Protein AF-A0A381TBV8-F1 (afdb_monomer_lite)

Structure (mmCIF, N/CA/C/O backbone):
data_AF-A0A381TBV8-F1
#
_entry.id   AF-A0A381TBV8-F1
#
loop_
_atom_site.group_PDB
_atom_site.id
_atom_site.type_symbol
_atom_site.label_atom_id
_atom_site.label_alt_id
_atom_site.label_comp_id
_atom_site.label_asym_id
_atom_site.label_entity_id
_atom_site.label_seq_id
_atom_site.pdbx_PDB_ins_code
_atom_site.Cartn_x
_atom_site.Cartn_y
_atom_site.Cartn_z
_atom_site.occupancy
_atom_site.B_iso_or_equiv
_atom_site.auth_seq_id
_atom_site.auth_comp_id
_atom_site.auth_asym_id
_atom_site.auth_atom_id
_atom_site.pdbx_PDB_model_num
ATOM 1 N N . LEU A 1 1 ? -12.412 2.360 1.416 1.00 70.81 1 LEU A N 1
ATOM 2 C CA . LEU A 1 1 ? -12.064 2.986 2.708 1.00 70.81 1 LEU A CA 1
ATOM 3 C C . LEU A 1 1 ? -10.553 3.149 2.736 1.00 70.81 1 LEU A C 1
ATOM 5 O O . LEU A 1 1 ? -9.865 2.196 2.390 1.00 70.81 1 LEU A O 1
ATOM 9 N N . LYS A 1 2 ? -10.051 4.356 3.002 1.00 84.94 2 LYS A N 1
ATOM 10 C CA . LYS A 1 2 ? -8.609 4.657 3.067 1.00 84.94 2 LYS A CA 1
ATOM 11 C C . LYS A 1 2 ? -8.300 5.586 4.247 1.00 84.94 2 LYS A C 1
ATOM 13 O O . LYS A 1 2 ? -7.478 6.483 4.124 1.00 84.94 2 LYS A O 1
ATOM 18 N N . THR A 1 3 ? -9.016 5.403 5.349 1.00 90.69 3 THR A N 1
ATOM 19 C CA . THR A 1 3 ? -8.895 6.224 6.552 1.00 90.69 3 THR A CA 1
ATOM 20 C C . THR A 1 3 ? -7.909 5.611 7.536 1.00 90.69 3 THR A C 1
ATOM 22 O O . THR A 1 3 ? -7.569 4.425 7.458 1.00 90.69 3 THR A O 1
ATOM 25 N N . ILE A 1 4 ? -7.418 6.427 8.461 1.00 91.94 4 ILE A N 1
ATOM 26 C CA . ILE A 1 4 ? -6.447 6.004 9.466 1.00 91.94 4 ILE A CA 1
ATOM 27 C C . ILE A 1 4 ? -7.027 4.957 10.430 1.00 91.94 4 ILE A C 1
ATOM 29 O O . ILE A 1 4 ? -6.301 4.048 10.833 1.00 91.94 4 ILE A O 1
ATOM 33 N N . GLN A 1 5 ? -8.324 5.035 10.738 1.00 90.06 5 GLN A N 1
ATOM 34 C CA . GLN A 1 5 ? -9.058 4.054 11.544 1.00 90.06 5 GLN A CA 1
ATOM 35 C C . GLN A 1 5 ? -9.149 2.705 10.821 1.00 90.06 5 GLN A C 1
ATOM 37 O O . GLN A 1 5 ? -8.797 1.675 11.391 1.00 90.06 5 GLN A O 1
ATOM 42 N N . PHE A 1 6 ? -9.502 2.708 9.531 1.00 90.81 6 PHE A N 1
ATOM 43 C CA . PHE A 1 6 ? -9.513 1.486 8.728 1.00 90.81 6 PHE A CA 1
ATOM 44 C C . PHE A 1 6 ? -8.140 0.795 8.717 1.00 90.81 6 PHE A C 1
ATOM 46 O O . PHE A 1 6 ? -8.045 -0.416 8.916 1.00 90.81 6 PHE A O 1
ATOM 53 N N . TYR A 1 7 ? -7.055 1.551 8.524 1.00 93.56 7 TYR A N 1
ATOM 54 C CA . TYR A 1 7 ? -5.711 0.967 8.538 1.00 93.56 7 TYR A CA 1
ATOM 55 C C . TYR A 1 7 ? -5.238 0.545 9.929 1.00 93.56 7 TYR A C 1
ATOM 57 O O . TYR A 1 7 ? -4.399 -0.350 10.026 1.00 93.56 7 TYR A O 1
ATOM 65 N N . GLU A 1 8 ? -5.774 1.132 10.997 1.00 93.00 8 GLU A N 1
ATOM 66 C CA . GLU A 1 8 ? -5.556 0.632 12.351 1.00 93.00 8 GLU A CA 1
ATOM 67 C C . GLU A 1 8 ? -6.145 -0.768 12.530 1.00 93.00 8 GLU A C 1
ATOM 69 O O . GLU A 1 8 ? -5.440 -1.663 12.999 1.00 93.00 8 GLU A O 1
ATOM 74 N N . ASP A 1 9 ? -7.386 -0.980 12.096 1.00 91.81 9 ASP A N 1
ATOM 75 C CA . ASP A 1 9 ? -8.032 -2.291 12.175 1.00 91.81 9 ASP A CA 1
ATOM 76 C C . ASP A 1 9 ? -7.332 -3.322 11.287 1.00 91.81 9 ASP A C 1
ATOM 78 O O . ASP A 1 9 ? -7.082 -4.447 11.726 1.00 91.81 9 ASP A O 1
ATOM 82 N N . VAL A 1 10 ? -6.913 -2.928 10.078 1.00 93.50 10 VAL A N 1
ATOM 83 C CA . VAL A 1 10 ? -6.079 -3.784 9.219 1.00 93.50 10 VAL A CA 1
ATOM 84 C C . VAL A 1 10 ? -4.778 -4.155 9.933 1.00 93.50 10 VAL A C 1
ATOM 86 O O . VAL A 1 10 ? -4.411 -5.327 9.966 1.00 93.50 10 VAL A O 1
ATOM 89 N N . ASN A 1 11 ? -4.087 -3.192 10.545 1.00 93.00 11 ASN A N 1
ATOM 90 C CA . ASN A 1 11 ? -2.824 -3.462 11.226 1.00 93.00 11 ASN A CA 1
ATOM 91 C C . ASN A 1 11 ? -2.981 -4.418 12.422 1.00 93.00 11 ASN A C 1
ATOM 93 O O . ASN A 1 11 ? -2.089 -5.222 12.677 1.00 93.00 11 ASN A O 1
ATOM 97 N N . ARG A 1 12 ? -4.124 -4.385 13.121 1.00 92.94 12 ARG A N 1
ATOM 98 C CA . ARG A 1 12 ? -4.424 -5.300 14.239 1.00 92.94 12 ARG A CA 1
ATOM 99 C C . ARG A 1 12 ? -4.576 -6.760 13.809 1.00 92.94 12 ARG A C 1
ATOM 101 O O . ARG A 1 12 ? -4.305 -7.645 14.615 1.00 92.94 12 ARG A O 1
ATOM 108 N N . VAL A 1 13 ? -5.015 -7.015 12.574 1.00 94.81 13 VAL A N 1
ATOM 109 C CA . VAL A 1 13 ? -5.250 -8.380 12.062 1.00 94.81 13 VAL A CA 1
ATOM 110 C C . VAL A 1 13 ? -4.122 -8.906 11.172 1.00 94.81 13 VAL A C 1
ATOM 112 O O . VAL A 1 13 ? -4.116 -10.086 10.823 1.00 94.81 13 VAL A O 1
ATOM 115 N N . LEU A 1 14 ? -3.161 -8.060 10.790 1.00 94.62 14 LEU A N 1
ATOM 116 C CA . LEU A 1 14 ? -1.996 -8.494 10.025 1.00 94.62 14 LEU A CA 1
ATOM 117 C C . LEU A 1 14 ? -1.092 -9.395 10.868 1.00 94.62 14 LEU A C 1
ATOM 119 O O . LEU A 1 14 ? -0.771 -9.103 12.018 1.00 94.62 14 LEU A O 1
ATOM 123 N N . SER A 1 15 ? -0.600 -10.467 10.250 1.00 94.94 15 SER A N 1
ATOM 124 C CA . SER A 1 15 ? 0.461 -11.280 10.837 1.00 94.94 15 SER A CA 1
ATOM 125 C C . SER A 1 15 ? 1.746 -10.466 11.020 1.00 94.94 15 SER A C 1
ATOM 127 O O . SER A 1 15 ? 1.976 -9.466 10.332 1.00 94.94 15 SER A O 1
ATOM 129 N N . SER A 1 16 ? 2.652 -10.956 11.872 1.00 90.69 16 SER A N 1
ATOM 130 C CA . SER A 1 16 ? 4.015 -10.418 11.937 1.00 90.69 16 SER A CA 1
ATOM 131 C C . SER A 1 16 ? 4.653 -10.428 10.542 1.00 90.69 16 SER A C 1
ATOM 133 O O . SER A 1 16 ? 4.638 -11.443 9.842 1.00 90.69 16 SER A O 1
ATOM 135 N N . GLY A 1 17 ? 5.139 -9.269 10.096 1.00 89.31 17 GLY A N 1
ATOM 136 C CA . GLY A 1 17 ? 5.697 -9.082 8.755 1.00 89.31 17 GLY A CA 1
ATOM 137 C C . GLY A 1 17 ? 4.677 -9.069 7.608 1.00 89.31 17 GLY A C 1
ATOM 138 O O . GLY A 1 17 ? 5.092 -9.120 6.444 1.00 89.31 17 GLY A O 1
ATOM 139 N N . GLY A 1 18 ? 3.378 -8.999 7.907 1.00 95.12 18 GLY A N 1
ATOM 140 C CA . GLY A 1 18 ? 2.317 -8.810 6.923 1.00 95.12 18 GLY A CA 1
ATOM 141 C C . GLY A 1 18 ? 2.496 -7.523 6.113 1.00 95.12 18 GLY A C 1
ATOM 142 O O . GLY A 1 18 ? 3.190 -6.583 6.521 1.00 95.12 18 GLY A O 1
ATOM 143 N N . VAL A 1 19 ? 1.898 -7.503 4.925 1.00 95.50 19 VAL A N 1
ATOM 144 C CA . VAL A 1 19 ? 2.003 -6.393 3.973 1.00 9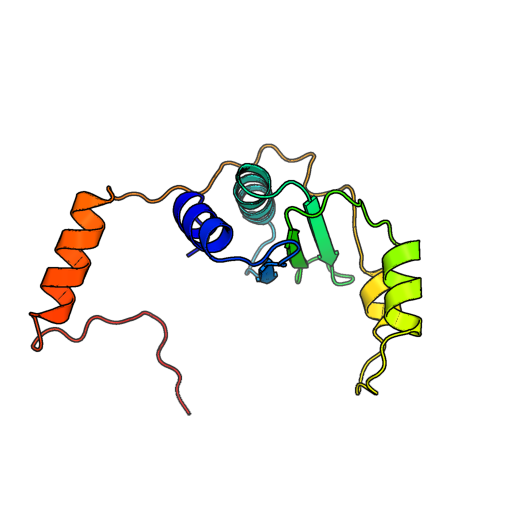5.50 19 VAL A CA 1
ATOM 145 C C . VAL A 1 19 ? 0.607 -6.028 3.489 1.00 95.50 19 VAL A C 1
ATOM 147 O O . VAL A 1 19 ? -0.159 -6.903 3.093 1.00 95.50 19 VAL A O 1
ATOM 150 N N . VA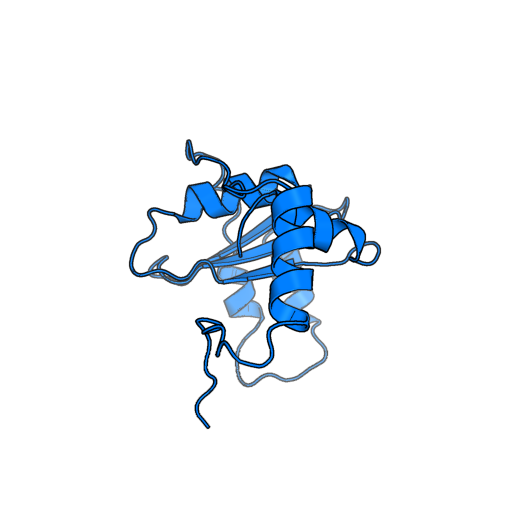L A 1 20 ? 0.298 -4.734 3.479 1.00 95.38 20 VAL A N 1
ATOM 151 C CA . VAL A 1 20 ? -0.913 -4.187 2.856 1.00 95.38 20 VAL A CA 1
ATOM 152 C C . VAL A 1 20 ? -0.539 -3.618 1.502 1.00 95.38 20 VAL A C 1
ATOM 154 O O . VAL A 1 20 ? 0.369 -2.797 1.421 1.00 95.38 20 VAL A O 1
ATOM 157 N N . GLY A 1 21 ? -1.235 -4.035 0.449 1.00 93.50 21 GLY A N 1
ATOM 158 C CA . GLY A 1 21 ? -1.134 -3.435 -0.879 1.00 93.50 21 GLY A CA 1
ATOM 159 C C . GLY A 1 21 ? -2.339 -2.545 -1.167 1.00 93.50 21 GLY A C 1
ATOM 160 O O . GLY A 1 21 ? -3.472 -2.921 -0.873 1.00 93.50 21 GLY A O 1
ATOM 161 N N . SER A 1 22 ? -2.113 -1.377 -1.760 1.00 91.06 22 SER A N 1
ATOM 162 C CA . SER A 1 22 ? -3.171 -0.461 -2.179 1.00 91.06 22 SER A CA 1
ATOM 163 C C . SER A 1 22 ? -2.828 0.190 -3.505 1.00 91.06 22 SER A C 1
ATOM 165 O O . SER A 1 22 ? -1.721 0.686 -3.714 1.00 91.06 22 SER A O 1
ATOM 167 N N . ASN A 1 23 ? -3.796 0.207 -4.416 1.00 89.62 23 ASN A N 1
ATOM 168 C CA . ASN A 1 23 ? -3.669 0.970 -5.643 1.00 89.62 23 ASN A CA 1
ATOM 169 C C . ASN A 1 23 ? -4.013 2.439 -5.354 1.00 89.62 23 ASN A C 1
ATOM 171 O O . ASN A 1 23 ? -5.122 2.780 -4.927 1.00 89.62 23 ASN A O 1
ATOM 175 N N . LEU A 1 24 ? -3.061 3.329 -5.598 1.00 85.12 24 LEU A N 1
ATOM 176 C CA . LEU A 1 24 ? -3.242 4.776 -5.554 1.00 85.12 24 LEU A CA 1
ATOM 177 C C . LEU A 1 24 ? -3.565 5.291 -6.960 1.00 85.12 24 LEU A C 1
ATOM 179 O O . LEU A 1 24 ? -2.919 6.196 -7.487 1.00 85.12 24 LEU A O 1
ATOM 183 N N . TYR A 1 25 ? -4.549 4.660 -7.597 1.00 70.19 25 TYR A N 1
ATOM 184 C CA . TYR A 1 25 ? -5.047 5.074 -8.898 1.00 70.19 25 TYR A CA 1
ATOM 185 C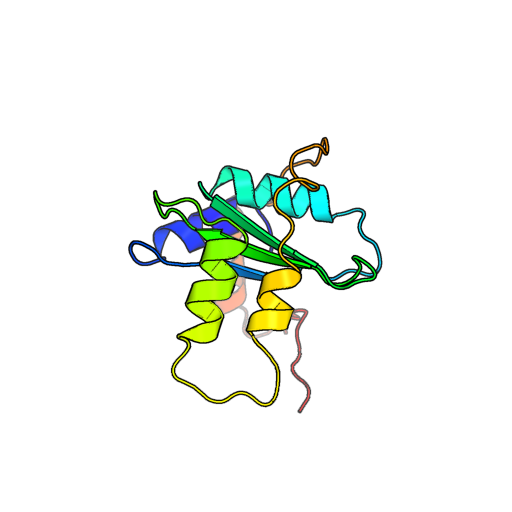 C . TYR A 1 25 ? -6.206 6.053 -8.731 1.00 70.19 25 TYR A C 1
ATOM 187 O O . TYR A 1 25 ? -7.150 5.806 -7.982 1.00 70.19 25 TYR A O 1
ATOM 195 N N . GLY A 1 26 ? -6.143 7.159 -9.462 1.00 66.06 26 GLY A N 1
ATOM 196 C CA . GLY A 1 26 ? -7.196 8.160 -9.513 1.00 66.06 26 GLY A CA 1
ATOM 197 C C . GLY A 1 26 ? -7.132 8.943 -10.817 1.00 66.06 26 GLY A C 1
ATOM 198 O O . GLY A 1 26 ? -6.151 8.875 -11.558 1.00 66.06 26 GLY A O 1
ATOM 199 N N . LYS A 1 27 ? -8.177 9.731 -11.091 1.00 68.56 27 LYS A N 1
ATOM 200 C CA . LYS A 1 27 ? -8.201 10.660 -12.237 1.00 68.56 27 LYS A CA 1
ATOM 201 C C . LYS A 1 27 ? -7.115 11.747 -12.140 1.00 68.56 27 LYS A C 1
ATOM 203 O O . LYS A 1 27 ? -6.822 12.399 -13.136 1.00 68.56 27 LYS A O 1
ATOM 208 N N . SER A 1 28 ? -6.525 11.944 -10.958 1.00 71.88 28 SER A N 1
ATOM 209 C CA . SER A 1 28 ? -5.412 12.859 -10.704 1.00 71.88 28 SER A CA 1
ATOM 210 C C . SER A 1 28 ? -4.476 12.310 -9.620 1.00 71.88 28 SER A C 1
ATOM 212 O O . SER A 1 28 ? -4.836 11.411 -8.861 1.00 71.88 28 SER A O 1
ATOM 214 N N . ASN A 1 29 ? -3.280 12.895 -9.522 1.00 77.06 29 ASN A N 1
ATOM 215 C CA . ASN A 1 29 ? -2.295 12.576 -8.484 1.00 77.06 29 ASN A CA 1
ATOM 216 C C . ASN A 1 29 ? -2.504 13.364 -7.176 1.00 77.06 29 ASN A C 1
ATOM 218 O O . ASN A 1 29 ? -1.711 13.212 -6.254 1.00 77.06 29 ASN A O 1
ATOM 222 N N . LEU A 1 30 ? -3.554 14.192 -7.082 1.00 80.75 30 LEU A N 1
ATOM 223 C CA . LEU A 1 30 ? -3.739 15.165 -5.994 1.00 80.75 30 LEU A CA 1
ATOM 224 C C . LEU A 1 30 ? -3.929 14.526 -4.615 1.00 80.75 30 LEU A C 1
ATOM 226 O O . LEU A 1 30 ? -3.550 15.121 -3.616 1.00 80.75 30 LEU A O 1
ATOM 230 N N . LEU A 1 31 ? -4.512 13.326 -4.555 1.00 84.38 31 LEU A N 1
ATOM 231 C CA . LEU A 1 31 ? -4.787 12.635 -3.291 1.00 84.38 31 LEU A CA 1
ATOM 232 C C . LEU A 1 31 ? -3.668 11.678 -2.864 1.00 84.38 31 LEU A C 1
ATOM 234 O O . LEU A 1 31 ? -3.698 11.185 -1.740 1.00 84.38 31 LEU A O 1
ATOM 238 N N . LYS A 1 32 ? -2.663 11.432 -3.720 1.00 86.62 32 LYS A N 1
ATOM 239 C CA . LYS A 1 32 ? -1.550 10.521 -3.401 1.00 86.62 32 LYS A CA 1
ATOM 240 C C . LYS A 1 32 ? -0.766 10.945 -2.151 1.00 86.62 32 LYS A C 1
ATOM 242 O O . LYS A 1 32 ? -0.403 10.055 -1.383 1.00 86.62 32 LYS A O 1
ATOM 247 N N . PRO A 1 33 ? -0.535 12.247 -1.891 1.00 87.06 33 PRO A N 1
ATOM 248 C CA . PRO A 1 33 ? 0.070 12.683 -0.636 1.00 87.06 33 PRO A CA 1
ATOM 249 C C . PRO A 1 33 ? -0.757 12.325 0.595 1.00 87.06 33 PRO A C 1
ATOM 251 O O . PRO A 1 33 ? -0.206 11.877 1.595 1.00 87.06 33 PRO A O 1
ATOM 254 N N . ASN A 1 34 ? -2.081 12.477 0.517 1.00 88.06 34 ASN A N 1
ATOM 255 C CA . ASN A 1 34 ? -2.977 12.149 1.623 1.00 88.06 34 ASN A CA 1
ATOM 256 C C . ASN A 1 34 ? -3.022 10.640 1.868 1.00 88.06 34 ASN A C 1
ATOM 258 O O . ASN A 1 34 ? -2.947 10.192 3.012 1.00 88.06 34 ASN A O 1
ATOM 262 N N . ASP A 1 35 ? -3.074 9.849 0.789 1.00 88.25 35 ASP A N 1
ATOM 263 C CA . ASP A 1 35 ? -2.938 8.394 0.856 1.00 88.25 35 ASP A CA 1
ATOM 264 C C . ASP A 1 35 ? -1.638 8.026 1.585 1.00 88.25 35 ASP A C 1
ATOM 266 O O . ASP A 1 35 ? -1.673 7.342 2.608 1.00 88.25 35 ASP A O 1
ATOM 270 N N . TRP A 1 36 ? -0.497 8.538 1.111 1.00 88.69 36 TRP A N 1
ATOM 271 C CA . TRP A 1 36 ? 0.809 8.272 1.716 1.00 88.69 36 TRP A CA 1
ATOM 272 C C . TRP A 1 36 ? 0.847 8.668 3.194 1.00 88.69 36 TRP A C 1
ATOM 274 O O . TRP A 1 36 ? 1.248 7.856 4.030 1.00 88.69 36 TRP A O 1
ATOM 284 N N . LYS A 1 37 ? 0.361 9.871 3.536 1.00 89.38 37 LYS A N 1
ATOM 285 C CA . LYS A 1 37 ? 0.333 10.368 4.916 1.00 89.38 37 LYS A CA 1
ATOM 286 C C . LYS A 1 37 ? -0.497 9.458 5.817 1.00 89.38 37 LYS A C 1
ATOM 288 O O . LYS A 1 37 ? -0.047 9.098 6.903 1.00 89.38 37 LYS A O 1
ATOM 293 N N . THR A 1 38 ? -1.661 9.029 5.341 1.00 91.31 38 THR A N 1
ATOM 294 C CA . THR A 1 38 ? -2.560 8.134 6.080 1.00 91.31 38 THR A CA 1
ATOM 295 C C . THR A 1 38 ? -1.907 6.773 6.332 1.00 91.31 38 THR A C 1
ATOM 297 O O . THR A 1 38 ? -1.903 6.303 7.469 1.00 91.31 38 THR A O 1
ATOM 300 N N . PHE A 1 39 ? -1.272 6.169 5.319 1.00 92.44 39 PHE A N 1
ATOM 301 C CA . PHE A 1 39 ? -0.500 4.933 5.503 1.00 92.44 39 PHE A CA 1
ATOM 302 C C . PHE A 1 39 ? 0.668 5.131 6.482 1.00 92.44 39 PHE A C 1
ATOM 304 O O . PHE A 1 39 ? 0.888 4.289 7.354 1.00 92.44 39 PHE A O 1
ATOM 311 N N . SER A 1 40 ? 1.388 6.253 6.385 1.00 90.06 40 SER A N 1
ATOM 312 C CA . SER A 1 40 ? 2.571 6.524 7.220 1.00 90.06 40 SER A CA 1
ATOM 313 C C . SER A 1 40 ? 2.227 6.691 8.698 1.00 90.06 40 SER A C 1
ATOM 315 O O . SER A 1 40 ? 3.065 6.442 9.558 1.00 90.06 40 SER A O 1
ATOM 317 N N . GLY A 1 41 ? 0.974 7.040 9.006 1.00 90.94 41 GLY A N 1
ATOM 318 C CA . GLY A 1 41 ? 0.473 7.116 10.375 1.00 90.94 41 GLY A CA 1
ATOM 319 C C . GLY A 1 41 ? 0.265 5.756 11.052 1.00 90.94 41 GLY A C 1
ATOM 320 O O . GLY A 1 41 ? 0.084 5.722 12.268 1.00 90.94 41 GLY A O 1
ATOM 321 N N . LYS A 1 42 ? 0.263 4.640 10.303 1.00 93.62 42 LYS A N 1
ATOM 322 C CA . LYS A 1 42 ? 0.016 3.286 10.848 1.00 93.62 42 LYS A CA 1
ATOM 323 C C . LYS A 1 42 ? 1.081 2.248 10.503 1.00 93.62 42 LYS A C 1
ATOM 325 O O . LYS A 1 42 ? 1.133 1.212 11.167 1.00 93.62 42 LYS A O 1
ATOM 330 N N . PHE A 1 43 ? 1.923 2.506 9.503 1.00 93.69 43 PHE A N 1
ATOM 331 C CA . PHE A 1 43 ? 2.951 1.570 9.056 1.00 93.69 43 PHE A CA 1
ATOM 332 C C . PHE A 1 43 ? 4.346 2.192 9.071 1.00 93.69 43 PHE A C 1
ATOM 334 O O . PHE A 1 43 ? 4.553 3.290 8.562 1.00 93.69 43 PHE A O 1
ATOM 341 N N . ASN A 1 44 ? 5.322 1.440 9.581 1.00 92.12 44 ASN A N 1
ATOM 342 C CA . ASN A 1 44 ? 6.715 1.884 9.699 1.00 92.12 44 ASN A CA 1
ATOM 343 C C . ASN A 1 44 ? 7.424 2.024 8.346 1.00 92.12 44 ASN A C 1
ATOM 345 O O . ASN A 1 44 ? 8.402 2.767 8.225 1.00 92.12 44 ASN A O 1
ATOM 349 N N . ARG A 1 45 ? 6.989 1.255 7.343 1.00 92.25 45 ARG A N 1
ATOM 350 C CA . ARG A 1 45 ? 7.603 1.201 6.014 1.00 92.25 45 ARG A CA 1
ATOM 351 C C . ARG A 1 45 ? 6.544 1.298 4.937 1.00 92.25 45 ARG A C 1
ATOM 353 O O . ARG A 1 45 ? 5.528 0.605 4.989 1.00 92.25 45 ARG A O 1
ATOM 360 N N . ILE A 1 46 ? 6.838 2.114 3.932 1.00 92.12 46 ILE A N 1
ATOM 361 C CA . ILE A 1 46 ? 6.008 2.311 2.751 1.00 92.12 46 ILE A CA 1
ATOM 362 C C . ILE A 1 46 ? 6.892 2.195 1.518 1.00 92.12 46 ILE A C 1
ATOM 364 O O . ILE A 1 46 ? 7.953 2.812 1.445 1.00 92.12 46 ILE A O 1
ATOM 368 N N . TYR A 1 47 ? 6.424 1.441 0.533 1.00 93.06 47 TYR A N 1
ATOM 369 C CA . TYR A 1 47 ? 7.091 1.240 -0.741 1.00 93.06 47 TYR A CA 1
ATOM 370 C C . TYR A 1 47 ? 6.132 1.567 -1.878 1.00 93.06 47 TYR A C 1
ATOM 372 O O . TYR A 1 47 ? 5.052 0.988 -1.961 1.00 93.06 47 TYR A O 1
ATOM 380 N N . CYS A 1 48 ? 6.516 2.489 -2.758 1.00 91.94 48 CYS A N 1
ATOM 381 C CA . CYS A 1 48 ? 5.684 2.907 -3.884 1.00 91.94 48 CYS A CA 1
ATOM 382 C C . CYS A 1 48 ? 6.309 2.486 -5.212 1.00 91.94 48 CYS A C 1
ATOM 384 O O . CYS A 1 48 ? 7.502 2.685 -5.439 1.00 91.94 48 CYS A O 1
ATOM 386 N N . PHE A 1 49 ? 5.488 1.931 -6.095 1.00 92.38 49 PHE A N 1
ATOM 387 C CA . PHE A 1 49 ? 5.858 1.481 -7.433 1.00 92.38 49 PHE A CA 1
ATOM 388 C C . PHE A 1 49 ? 5.018 2.254 -8.441 1.00 92.38 49 PHE A C 1
ATOM 390 O O . PHE A 1 49 ? 3.790 2.164 -8.415 1.00 92.38 49 PHE A O 1
ATOM 397 N N . GLU A 1 50 ? 5.665 3.047 -9.289 1.00 89.69 50 GLU A N 1
ATOM 398 C CA . GLU A 1 50 ? 4.985 3.998 -10.175 1.00 89.69 50 GLU A CA 1
ATOM 399 C C . GLU A 1 50 ? 5.205 3.654 -11.643 1.00 89.69 50 GLU A C 1
ATOM 401 O O . GLU A 1 50 ? 6.340 3.464 -12.082 1.00 89.69 50 GLU A O 1
ATOM 406 N N . ASP A 1 51 ? 4.139 3.665 -12.438 1.00 87.00 51 ASP A N 1
ATOM 407 C CA . ASP A 1 51 ? 4.281 3.612 -13.890 1.00 87.00 51 ASP A CA 1
ATOM 408 C C . ASP A 1 51 ? 5.091 4.810 -14.430 1.00 87.00 51 ASP A C 1
ATOM 410 O O . ASP A 1 51 ? 5.295 5.827 -13.760 1.00 87.00 51 ASP A O 1
ATOM 414 N N . HIS A 1 52 ? 5.541 4.722 -15.685 1.00 81.69 52 HIS A N 1
ATOM 415 C CA . HIS A 1 52 ? 6.327 5.789 -16.316 1.00 81.69 52 HIS A CA 1
ATOM 416 C C . HIS A 1 52 ? 5.612 7.152 -16.305 1.00 81.69 52 HIS A C 1
ATOM 418 O O . HIS A 1 52 ? 6.271 8.183 -16.168 1.00 81.69 52 HIS A O 1
ATOM 424 N N . GLY A 1 53 ? 4.276 7.161 -16.405 1.00 76.69 53 GLY A N 1
ATOM 425 C CA . GLY A 1 53 ? 3.457 8.372 -16.355 1.00 76.69 53 GLY A CA 1
ATOM 426 C C . GLY A 1 53 ? 3.147 8.879 -14.944 1.00 76.69 53 GLY A C 1
ATOM 427 O O . GLY A 1 53 ? 2.523 9.935 -14.815 1.00 76.69 53 GLY A O 1
ATOM 428 N N . ARG A 1 54 ? 3.551 8.149 -13.893 1.00 77.06 54 ARG A N 1
ATOM 429 C CA . ARG A 1 54 ? 3.202 8.385 -12.478 1.00 77.06 54 ARG A CA 1
ATOM 430 C C . ARG A 1 54 ? 1.700 8.528 -12.233 1.00 77.06 54 ARG A C 1
ATOM 432 O O . ARG A 1 54 ? 1.283 9.228 -11.308 1.00 77.06 54 ARG A O 1
ATOM 439 N N . ARG A 1 55 ? 0.871 7.916 -13.074 1.00 77.75 55 ARG A N 1
ATOM 440 C CA . ARG A 1 55 ? -0.591 7.902 -12.951 1.00 77.75 55 ARG A CA 1
ATOM 441 C C . ARG A 1 55 ? -1.024 6.726 -12.091 1.00 77.75 55 ARG A C 1
ATOM 443 O O . ARG A 1 55 ? -1.759 6.922 -11.127 1.00 77.75 55 ARG A O 1
ATOM 450 N N . ALA A 1 56 ? -0.501 5.539 -12.370 1.00 82.31 56 ALA A N 1
ATOM 451 C CA . ALA A 1 56 ? -0.735 4.347 -11.573 1.00 82.31 56 ALA A CA 1
ATOM 452 C C . ALA A 1 56 ? 0.409 4.170 -10.571 1.00 82.31 56 ALA A C 1
ATOM 454 O O . ALA A 1 56 ? 1.562 3.967 -10.951 1.00 82.31 56 ALA A O 1
ATOM 455 N N . THR A 1 57 ? 0.076 4.251 -9.286 1.00 88.81 57 THR A N 1
ATOM 456 C CA . THR A 1 57 ? 1.020 3.988 -8.200 1.00 88.81 57 THR A CA 1
ATOM 457 C C . THR A 1 57 ? 0.467 2.855 -7.354 1.00 88.81 57 THR A C 1
ATOM 459 O O . THR A 1 57 ? -0.641 2.970 -6.841 1.00 88.81 57 THR A O 1
ATOM 462 N N . VAL A 1 58 ? 1.230 1.782 -7.178 1.00 91.31 58 VAL A N 1
ATOM 463 C CA . VAL A 1 58 ? 0.922 0.747 -6.186 1.00 91.31 58 VAL A CA 1
ATOM 464 C C . VAL A 1 58 ? 1.749 1.029 -4.941 1.00 91.31 58 VAL A C 1
ATOM 466 O O . VAL A 1 58 ? 2.972 1.145 -5.019 1.00 91.31 58 VAL A O 1
ATOM 469 N N . LEU A 1 59 ? 1.074 1.156 -3.805 1.00 92.38 59 LEU A N 1
ATOM 470 C CA . LEU A 1 59 ? 1.676 1.357 -2.497 1.00 92.3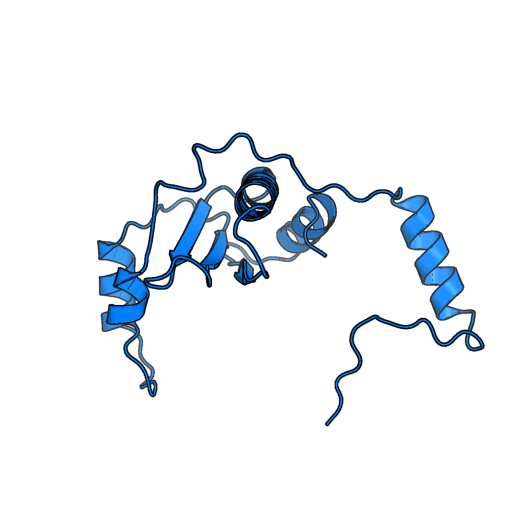8 59 LEU A CA 1
ATOM 471 C C . LEU A 1 59 ? 1.614 0.048 -1.713 1.00 92.38 59 LEU A C 1
ATOM 473 O O . LEU A 1 59 ? 0.549 -0.551 -1.584 1.00 92.38 59 LEU A O 1
ATOM 477 N N . PHE A 1 60 ? 2.747 -0.363 -1.157 1.00 94.50 60 PHE A N 1
ATOM 478 C CA . PHE A 1 60 ? 2.837 -1.430 -0.171 1.00 94.50 60 PHE A CA 1
ATOM 479 C C . PHE A 1 60 ? 3.264 -0.861 1.177 1.00 94.50 60 PHE A C 1
ATOM 481 O O . PHE A 1 60 ? 4.221 -0.096 1.239 1.00 94.50 60 PHE A O 1
ATOM 488 N N . ALA A 1 61 ? 2.585 -1.250 2.251 1.00 94.44 61 ALA A N 1
ATOM 489 C CA . ALA A 1 61 ? 2.882 -0.810 3.607 1.00 94.44 61 ALA A CA 1
ATOM 490 C C . ALA A 1 61 ? 3.096 -2.005 4.541 1.00 94.44 61 ALA A C 1
ATOM 492 O O . ALA A 1 61 ? 2.424 -3.031 4.417 1.00 94.44 61 ALA A O 1
ATOM 493 N N . THR A 1 62 ? 4.058 -1.898 5.457 1.00 95.94 62 THR A N 1
ATOM 494 C CA . THR A 1 62 ? 4.407 -2.985 6.379 1.00 95.94 62 THR A CA 1
ATOM 495 C C . THR A 1 62 ? 5.074 -2.465 7.652 1.00 95.94 62 THR A C 1
ATOM 497 O O . THR A 1 62 ? 5.682 -1.396 7.663 1.00 95.94 62 THR A O 1
ATOM 500 N N . ASN A 1 63 ? 4.985 -3.258 8.721 1.00 95.38 63 ASN A N 1
ATOM 501 C CA . ASN A 1 63 ? 5.662 -3.026 9.999 1.00 95.38 63 ASN A CA 1
ATOM 502 C C . ASN A 1 63 ? 6.947 -3.849 10.176 1.00 95.38 63 ASN A C 1
ATOM 504 O O 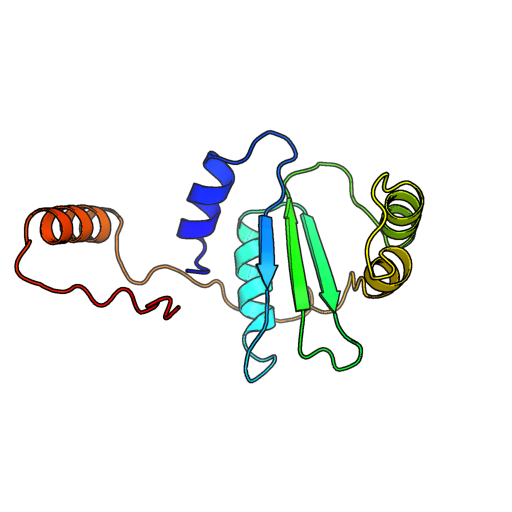. ASN A 1 63 ? 7.456 -3.971 11.288 1.00 95.38 63 ASN A O 1
ATOM 508 N N . ARG A 1 64 ? 7.498 -4.393 9.082 1.00 93.56 64 ARG A N 1
ATOM 509 C CA . ARG A 1 64 ? 8.834 -5.004 9.093 1.00 93.56 64 ARG A CA 1
ATOM 510 C C . ARG A 1 64 ? 9.897 -3.997 9.530 1.00 93.56 64 ARG A C 1
ATOM 512 O O . ARG A 1 64 ? 9.825 -2.811 9.202 1.00 93.56 64 ARG A O 1
ATOM 519 N N . VAL A 1 65 ? 10.891 -4.494 10.260 1.00 90.56 65 VAL A N 1
ATOM 520 C CA . VAL A 1 65 ? 12.016 -3.681 10.743 1.00 90.56 65 VAL A CA 1
ATOM 521 C C . VAL A 1 65 ? 12.946 -3.349 9.577 1.00 90.56 65 VAL A C 1
ATOM 523 O O . VAL A 1 65 ? 13.426 -2.214 9.452 1.00 90.56 65 VAL A O 1
ATOM 526 N N . GLU A 1 66 ? 13.150 -4.326 8.693 1.00 90.88 66 GLU A N 1
ATOM 527 C CA . GLU A 1 66 ? 14.019 -4.231 7.531 1.00 90.88 66 GLU A CA 1
ATOM 528 C C . GLU A 1 66 ? 13.508 -3.189 6.535 1.00 90.88 66 GLU A C 1
ATOM 530 O O . GLU A 1 66 ? 12.320 -3.109 6.212 1.00 90.88 66 GLU A O 1
ATOM 535 N N . THR A 1 67 ? 14.444 -2.405 6.004 1.00 91.06 67 THR A N 1
ATOM 536 C CA . THR A 1 67 ? 14.165 -1.434 4.945 1.00 91.06 67 THR A CA 1
ATOM 537 C C . THR A 1 67 ? 14.699 -1.965 3.631 1.00 91.06 67 THR A C 1
ATOM 539 O O . THR A 1 67 ? 15.868 -2.338 3.539 1.00 91.06 67 THR A O 1
ATOM 542 N N . TRP A 1 68 ? 13.850 -2.003 2.610 1.00 93.38 68 TRP A N 1
ATOM 543 C CA . TRP A 1 68 ? 14.238 -2.462 1.284 1.00 93.38 68 TRP A CA 1
ATOM 544 C C . TRP A 1 68 ? 14.469 -1.286 0.341 1.00 93.38 68 TRP A C 1
ATOM 546 O O . TRP A 1 68 ? 13.634 -0.404 0.159 1.00 93.38 68 TRP A O 1
ATOM 556 N N . GLY A 1 69 ? 15.641 -1.302 -0.284 1.00 92.62 69 GLY A N 1
ATOM 557 C CA . GLY A 1 69 ? 15.958 -0.480 -1.448 1.00 92.62 69 GLY A CA 1
ATOM 558 C C . GLY A 1 69 ? 15.650 -1.198 -2.763 1.00 92.62 69 GLY A C 1
ATOM 559 O O . GLY A 1 69 ? 15.340 -2.389 -2.787 1.00 92.62 69 GLY A O 1
ATOM 560 N N . MET A 1 70 ? 15.827 -0.493 -3.881 1.00 94.00 70 MET A N 1
ATOM 561 C CA . MET A 1 70 ? 15.588 -1.039 -5.224 1.00 94.00 70 MET A CA 1
ATOM 562 C C . MET A 1 70 ? 16.361 -2.342 -5.497 1.00 94.00 70 MET A C 1
ATOM 564 O O . MET A 1 70 ? 15.813 -3.267 -6.091 1.00 94.00 70 MET A O 1
ATOM 568 N N . SER A 1 71 ? 17.614 -2.443 -5.040 1.00 95.38 71 SER A N 1
ATOM 569 C CA . SER A 1 71 ? 18.441 -3.649 -5.196 1.00 95.38 71 SER A CA 1
ATOM 570 C C . SER A 1 71 ? 17.815 -4.880 -4.537 1.00 95.38 71 SER A C 1
ATOM 572 O O . SER A 1 71 ? 17.801 -5.947 -5.148 1.00 95.38 71 SER A O 1
ATOM 574 N N . HIS A 1 72 ? 17.241 -4.720 -3.341 1.00 96.44 72 HIS A N 1
ATOM 575 C CA . HIS A 1 72 ? 16.561 -5.788 -2.610 1.00 96.44 72 HIS A CA 1
ATOM 576 C C . HIS A 1 72 ? 15.334 -6.282 -3.382 1.00 96.44 72 HIS A C 1
ATOM 578 O O . HIS A 1 72 ? 15.184 -7.485 -3.584 1.00 96.44 72 HIS A O 1
ATOM 584 N N . PHE A 1 73 ? 14.504 -5.365 -3.898 1.00 96.06 73 PHE A N 1
ATOM 585 C CA . PHE A 1 73 ? 13.348 -5.731 -4.723 1.00 96.06 73 PHE A CA 1
ATOM 586 C C . PHE A 1 73 ? 13.756 -6.449 -6.012 1.00 96.06 73 PHE A C 1
ATOM 588 O O . PHE A 1 73 ? 13.153 -7.459 -6.363 1.00 96.06 73 PHE A O 1
ATOM 595 N N . ILE A 1 74 ? 14.799 -5.974 -6.701 1.00 96.94 74 ILE A N 1
ATOM 596 C CA . ILE A 1 74 ? 15.311 -6.625 -7.916 1.00 96.94 74 ILE A CA 1
ATOM 597 C C . ILE A 1 74 ? 15.835 -8.030 -7.600 1.00 96.94 74 ILE A C 1
ATOM 599 O O . ILE A 1 74 ? 15.581 -8.963 -8.361 1.00 96.94 74 ILE A O 1
ATOM 603 N N . GLN A 1 75 ? 16.568 -8.198 -6.498 1.00 97.56 75 GLN A N 1
ATOM 604 C CA . GLN A 1 75 ? 17.083 -9.502 -6.090 1.00 97.56 75 GLN A CA 1
ATOM 605 C C . GLN A 1 75 ? 15.947 -10.469 -5.746 1.00 97.56 75 GLN A C 1
ATOM 607 O O . GLN A 1 75 ? 15.943 -11.591 -6.250 1.00 97.56 75 GLN A O 1
ATOM 612 N N . ALA A 1 76 ? 14.961 -10.021 -4.967 1.00 95.75 76 ALA A N 1
ATOM 613 C CA . ALA A 1 76 ? 13.782 -10.817 -4.642 1.00 95.75 76 ALA A CA 1
ATOM 614 C C . ALA A 1 76 ? 12.987 -11.199 -5.903 1.00 95.75 76 ALA A C 1
ATOM 616 O O . ALA A 1 76 ? 12.587 -12.349 -6.052 1.00 95.75 76 ALA A O 1
ATOM 617 N N . ALA A 1 77 ? 12.830 -10.272 -6.854 1.00 96.12 77 ALA A N 1
ATOM 618 C CA . ALA A 1 77 ? 12.163 -10.527 -8.129 1.00 96.12 77 ALA A CA 1
ATOM 619 C C . ALA A 1 77 ? 12.876 -11.596 -8.974 1.00 96.12 77 ALA A C 1
ATOM 621 O O . ALA A 1 77 ? 12.212 -12.423 -9.593 1.00 96.12 77 ALA A O 1
ATOM 622 N N . LYS A 1 78 ? 14.217 -11.614 -8.984 1.00 95.94 78 LYS A N 1
ATOM 623 C CA . LYS A 1 78 ? 15.008 -12.649 -9.679 1.00 95.94 78 LYS A CA 1
ATOM 624 C C . LYS A 1 78 ? 14.878 -14.033 -9.042 1.00 95.94 78 LYS A C 1
ATOM 626 O O . LYS A 1 78 ? 15.062 -15.029 -9.729 1.00 95.94 78 LYS A O 1
ATOM 631 N N . GLN A 1 79 ? 14.619 -14.083 -7.738 1.00 96.62 79 GLN A N 1
ATOM 632 C CA . GLN A 1 79 ? 14.470 -15.320 -6.970 1.00 96.62 79 GLN A CA 1
ATOM 633 C C . GLN A 1 79 ? 13.009 -15.773 -6.863 1.00 96.62 79 GLN A C 1
ATOM 635 O O . GLN A 1 79 ? 12.730 -16.779 -6.212 1.00 96.62 79 GLN A O 1
ATOM 640 N N . PHE A 1 80 ? 12.068 -15.037 -7.465 1.00 95.75 80 PHE A N 1
ATOM 641 C CA . PHE A 1 80 ? 10.656 -15.362 -7.360 1.00 95.75 80 PHE A CA 1
ATOM 642 C C . PHE A 1 80 ? 10.372 -16.701 -8.061 1.00 95.75 80 PHE A C 1
ATOM 644 O O . PHE A 1 80 ? 10.706 -16.853 -9.236 1.00 95.75 80 PHE A O 1
ATOM 651 N N . PRO A 1 81 ? 9.771 -17.681 -7.365 1.00 93.88 81 PRO A N 1
ATOM 652 C CA . PRO A 1 81 ? 9.752 -19.066 -7.836 1.00 93.88 81 PRO A CA 1
ATOM 653 C C . PRO A 1 81 ? 8.727 -19.327 -8.945 1.00 93.88 81 PRO A C 1
ATOM 655 O O . PRO A 1 81 ? 8.753 -20.389 -9.562 1.00 93.88 81 PRO A O 1
ATOM 658 N N . LEU A 1 82 ? 7.802 -18.393 -9.187 1.00 94.50 82 LEU A N 1
ATOM 659 C CA . LEU A 1 82 ? 6.729 -18.569 -10.159 1.00 94.50 82 LEU A CA 1
ATOM 660 C C . LEU A 1 82 ? 7.051 -17.847 -11.464 1.00 94.50 82 LEU A C 1
ATOM 662 O O . LEU A 1 82 ? 7.441 -16.679 -11.469 1.00 94.50 82 LEU A O 1
ATOM 666 N N . SER A 1 83 ? 6.807 -18.537 -12.575 1.00 91.44 83 SER A N 1
ATOM 667 C CA . SER A 1 83 ? 6.788 -17.910 -13.891 1.00 91.44 83 SER A CA 1
ATOM 668 C C . SER A 1 83 ? 5.524 -17.064 -14.030 1.00 91.44 83 SER A C 1
ATOM 670 O O . SER A 1 83 ? 4.420 -17.530 -13.746 1.00 91.44 83 SER A O 1
ATOM 672 N N . LEU A 1 84 ? 5.690 -15.813 -14.448 1.00 94.00 84 LEU A N 1
ATOM 673 C CA . LEU A 1 84 ? 4.605 -14.859 -14.644 1.00 94.00 84 LEU A CA 1
ATOM 674 C C . LEU A 1 84 ? 4.632 -14.356 -16.091 1.00 94.00 84 LEU A C 1
ATOM 676 O O . LEU A 1 84 ? 5.711 -14.258 -16.678 1.00 94.00 84 LEU A O 1
ATOM 680 N N . PRO A 1 85 ? 3.482 -13.962 -16.668 1.00 95.31 85 PRO A N 1
ATOM 681 C CA . PRO A 1 85 ? 3.416 -13.412 -18.025 1.00 95.31 85 PRO A CA 1
ATOM 682 C C . PRO A 1 85 ? 4.001 -11.987 -18.132 1.00 95.31 85 PRO A C 1
ATOM 684 O O . PRO A 1 85 ? 3.775 -11.289 -19.117 1.00 95.31 85 PRO A O 1
ATOM 687 N N . PHE A 1 86 ? 4.729 -11.530 -17.111 1.00 92.62 86 PHE A N 1
ATOM 688 C CA . PHE A 1 86 ? 5.358 -10.219 -17.021 1.00 92.62 86 PHE A CA 1
ATOM 689 C C . PHE A 1 86 ? 6.636 -10.283 -16.172 1.00 92.62 86 PHE A C 1
ATOM 691 O O . PHE A 1 86 ? 6.830 -11.178 -15.349 1.00 92.62 86 PHE A O 1
ATOM 698 N N . SER A 1 87 ? 7.514 -9.298 -16.358 1.00 94.31 87 SER A N 1
ATOM 699 C CA . SER A 1 87 ? 8.812 -9.223 -15.683 1.00 94.31 87 SER A CA 1
ATOM 700 C C . SER A 1 87 ? 8.700 -8.547 -14.314 1.00 94.31 87 SER A C 1
ATOM 702 O O . SER A 1 87 ? 8.566 -7.326 -14.215 1.00 94.31 87 SER A O 1
ATOM 704 N N . LEU A 1 88 ? 8.828 -9.329 -13.235 1.00 95.12 88 LEU A N 1
ATOM 705 C CA . LEU A 1 88 ? 8.915 -8.783 -11.872 1.00 95.12 88 LEU A CA 1
ATOM 706 C C . LEU A 1 88 ? 10.141 -7.894 -11.672 1.00 95.12 88 LEU A C 1
ATOM 708 O O . LEU A 1 88 ? 10.106 -6.968 -10.868 1.00 95.12 88 LEU A O 1
ATOM 712 N N . VAL A 1 89 ? 11.229 -8.156 -12.398 1.00 95.75 89 VAL A N 1
ATOM 713 C CA . VAL A 1 89 ? 12.429 -7.317 -12.342 1.00 95.75 89 VAL A CA 1
ATOM 714 C C . VAL A 1 89 ? 12.132 -5.932 -12.908 1.00 95.75 89 VAL A C 1
ATOM 716 O O . VAL A 1 89 ? 12.571 -4.935 -12.335 1.00 95.75 89 VAL A O 1
ATOM 719 N N . ASP A 1 90 ? 11.366 -5.848 -13.995 1.00 94.31 90 ASP A N 1
ATOM 720 C CA . ASP A 1 90 ? 10.977 -4.555 -14.557 1.00 94.31 90 ASP A CA 1
ATOM 721 C C . ASP A 1 90 ? 9.962 -3.839 -13.669 1.00 94.31 90 ASP A C 1
ATOM 723 O O . ASP A 1 90 ? 10.085 -2.630 -13.483 1.00 94.31 90 ASP A O 1
ATOM 727 N N . MET A 1 91 ? 9.063 -4.575 -13.006 1.00 92.75 91 MET A N 1
ATOM 728 C CA . MET A 1 91 ? 8.227 -4.010 -11.942 1.00 92.75 91 MET A CA 1
ATOM 729 C C . MET A 1 91 ? 9.066 -3.491 -10.767 1.00 92.75 91 MET A C 1
ATOM 731 O O . MET A 1 91 ? 8.840 -2.386 -10.297 1.00 92.75 91 MET A O 1
ATOM 735 N N . ALA A 1 92 ? 10.084 -4.219 -10.309 1.00 94.44 92 ALA A N 1
ATOM 736 C CA . ALA A 1 92 ? 10.932 -3.770 -9.204 1.00 94.44 92 ALA A CA 1
ATOM 737 C C . ALA A 1 92 ? 11.671 -2.454 -9.523 1.00 94.44 92 ALA A C 1
ATOM 739 O O . ALA A 1 92 ? 11.845 -1.609 -8.644 1.00 94.44 92 ALA A O 1
ATOM 740 N N . LYS A 1 93 ? 12.055 -2.235 -10.789 1.00 93.94 93 LYS A N 1
ATOM 741 C CA . LYS A 1 93 ? 12.680 -0.981 -11.258 1.00 93.94 93 LYS A CA 1
ATOM 742 C C . LYS A 1 93 ? 11.727 0.222 -11.240 1.00 93.94 93 LYS A C 1
ATOM 744 O O . LYS A 1 93 ? 12.178 1.367 -11.363 1.00 93.94 93 LYS A O 1
ATOM 749 N N . THR A 1 94 ? 10.421 0.009 -11.084 1.00 93.25 94 THR A N 1
ATOM 750 C CA . THR A 1 94 ? 9.452 1.102 -10.926 1.00 93.25 94 THR A CA 1
ATOM 751 C C . THR A 1 94 ? 9.358 1.622 -9.493 1.00 93.25 94 THR A C 1
ATOM 753 O O . THR A 1 94 ? 8.673 2.617 -9.259 1.00 93.25 94 THR A O 1
ATOM 756 N N . TYR A 1 95 ? 10.090 1.018 -8.550 1.00 93.12 95 TYR A N 1
ATOM 757 C CA . TYR A 1 95 ? 10.180 1.491 -7.172 1.00 93.12 95 TYR A CA 1
ATOM 758 C C . TYR A 1 95 ? 10.654 2.950 -7.093 1.00 93.12 95 TYR A C 1
ATOM 760 O O . TYR A 1 95 ? 11.622 3.350 -7.753 1.00 93.12 95 TYR A O 1
ATOM 768 N N . ARG A 1 96 ? 9.979 3.754 -6.269 1.00 86.88 96 ARG A N 1
ATOM 769 C CA . ARG A 1 96 ? 10.304 5.154 -5.980 1.00 86.88 96 ARG A CA 1
ATOM 770 C C . ARG A 1 96 ? 10.299 5.360 -4.469 1.00 86.88 96 ARG A C 1
ATOM 772 O O . ARG A 1 96 ? 9.246 5.335 -3.843 1.00 86.88 96 ARG A O 1
ATOM 779 N N . ALA A 1 97 ? 11.482 5.583 -3.904 1.00 70.75 97 ALA A N 1
ATOM 780 C CA . ALA A 1 97 ? 11.656 5.755 -2.465 1.00 70.75 97 ALA A CA 1
ATOM 781 C C . ALA A 1 97 ? 11.228 7.148 -1.953 1.00 70.75 97 ALA A C 1
ATOM 783 O O . ALA A 1 97 ? 10.789 7.261 -0.821 1.00 70.75 97 ALA A O 1
ATOM 784 N N . GLU A 1 98 ? 11.328 8.207 -2.767 1.00 61.94 98 GLU A N 1
ATOM 785 C CA . GLU A 1 98 ? 11.581 9.549 -2.200 1.00 61.94 98 GLU A CA 1
ATOM 786 C C . GLU A 1 98 ? 10.581 10.665 -2.552 1.00 61.94 98 GLU A C 1
ATOM 788 O O . GLU A 1 98 ? 10.782 11.804 -2.129 1.00 61.94 98 GLU A O 1
ATOM 793 N N . LYS A 1 99 ? 9.525 10.420 -3.343 1.00 57.72 99 LYS A N 1
ATOM 794 C CA . LYS A 1 99 ? 8.696 11.540 -3.847 1.00 57.72 99 LYS A CA 1
ATOM 795 C C . LYS A 1 99 ? 7.416 11.863 -3.084 1.00 57.72 99 LYS A C 1
ATOM 797 O O . LYS A 1 99 ? 7.017 13.017 -3.134 1.00 57.72 99 LYS A O 1
ATOM 802 N N . LEU A 1 100 ? 6.806 10.919 -2.372 1.00 58.78 100 LEU A N 1
ATOM 803 C CA . LEU A 1 100 ? 5.561 11.193 -1.633 1.00 58.78 100 LEU A CA 1
ATOM 804 C C . LEU A 1 100 ? 5.801 11.728 -0.214 1.00 58.78 100 LEU A C 1
ATOM 806 O O . LEU A 1 100 ? 4.943 12.404 0.336 1.00 58.78 100 LEU A O 1
ATOM 810 N N . GLU A 1 101 ? 6.983 11.480 0.353 1.00 58.41 101 GLU A N 1
ATOM 811 C CA . GLU A 1 101 ? 7.346 11.894 1.715 1.00 58.41 101 GLU A CA 1
ATOM 812 C C . GLU A 1 101 ? 7.481 13.419 1.875 1.00 58.41 101 GLU A C 1
ATOM 814 O O . GLU A 1 101 ? 7.343 13.948 2.974 1.00 58.41 101 GLU A O 1
ATOM 819 N N . LYS A 1 102 ? 7.724 14.142 0.773 1.00 56.06 102 LYS A N 1
ATOM 820 C CA . LYS A 1 102 ? 7.959 15.596 0.773 1.00 56.06 102 LYS A CA 1
ATOM 821 C C . LYS A 1 102 ? 6.688 16.442 0.646 1.00 56.06 102 LYS A C 1
ATOM 823 O O . LYS A 1 102 ? 6.801 17.665 0.653 1.00 56.06 102 LYS A O 1
ATOM 828 N N . ASP A 1 103 ? 5.513 15.826 0.515 1.00 59.81 103 ASP A N 1
ATOM 829 C CA . ASP A 1 103 ? 4.254 16.558 0.365 1.00 59.81 103 ASP A CA 1
ATOM 830 C C . ASP A 1 103 ? 3.517 16.746 1.702 1.00 59.81 103 ASP A C 1
ATOM 832 O O . ASP A 1 103 ? 3.405 15.836 2.526 1.00 59.81 103 ASP A O 1
ATOM 836 N N . ASN A 1 104 ? 2.928 17.934 1.875 1.00 69.50 104 ASN A N 1
ATOM 837 C CA . ASN A 1 104 ? 2.102 18.336 3.023 1.00 69.50 104 ASN A CA 1
ATOM 838 C C . ASN A 1 104 ? 0.689 17.712 2.984 1.00 69.50 104 ASN A C 1
ATOM 840 O O . ASN A 1 104 ? -0.305 18.399 3.223 1.00 69.50 104 ASN A O 1
ATOM 844 N N . GLY A 1 105 ? 0.580 16.429 2.631 1.00 79.31 105 GLY A N 1
ATOM 845 C CA . GLY A 1 105 ? -0.698 15.719 2.599 1.00 79.31 105 GLY A CA 1
ATOM 846 C C . GLY A 1 105 ? -1.361 15.661 3.978 1.00 79.31 105 GLY A C 1
ATOM 847 O O . GLY A 1 105 ? -0.681 15.627 5.009 1.00 79.31 105 GLY A O 1
ATOM 848 N N . THR A 1 106 ? -2.691 15.625 4.002 1.00 87.44 106 THR A N 1
ATOM 849 C CA . THR A 1 106 ? -3.476 15.427 5.228 1.00 87.44 106 THR A CA 1
ATOM 850 C C . THR A 1 106 ? -3.827 13.956 5.421 1.00 87.44 106 THR A C 1
ATOM 852 O O . THR A 1 106 ? -3.864 13.177 4.470 1.00 87.44 106 THR A O 1
ATOM 855 N N . VAL A 1 107 ? -4.083 13.559 6.664 1.00 88.94 107 VAL A N 1
ATOM 856 C CA . VAL A 1 107 ? -4.586 12.217 6.972 1.00 88.94 107 VAL A CA 1
ATOM 857 C C . VAL A 1 107 ? -6.066 12.145 6.596 1.00 88.94 107 VAL A C 1
ATOM 859 O O . VAL A 1 107 ? -6.819 13.084 6.847 1.00 88.94 107 VAL A O 1
ATOM 862 N N . PHE A 1 108 ? -6.481 11.043 5.977 1.00 89.38 108 PHE A N 1
ATOM 863 C CA . PHE A 1 108 ? -7.892 10.710 5.844 1.00 89.38 108 PHE A CA 1
ATOM 864 C C . PHE A 1 108 ? -8.391 10.104 7.153 1.00 89.38 108 PHE A C 1
ATOM 866 O O . PHE A 1 108 ? -7.856 9.100 7.626 1.00 89.38 108 PHE A O 1
ATOM 873 N N . GLU A 1 109 ? -9.435 10.691 7.712 1.00 88.81 109 GLU A N 1
ATOM 874 C CA . GLU A 1 109 ? -10.074 10.247 8.948 1.00 88.81 109 GLU A CA 1
ATOM 875 C C . GLU A 1 109 ? -11.529 9.899 8.651 1.00 88.81 109 GLU A C 1
ATOM 877 O O . GLU A 1 109 ? -12.126 10.460 7.727 1.00 88.81 109 GLU A O 1
ATOM 882 N N . ASP A 1 110 ? -12.077 8.942 9.393 1.00 85.81 110 ASP A N 1
ATOM 883 C CA . ASP A 1 110 ? -13.518 8.705 9.373 1.00 85.81 110 ASP A CA 1
ATOM 884 C C . ASP A 1 110 ? -14.250 9.959 9.877 1.00 85.81 110 ASP A C 1
ATOM 886 O O . ASP A 1 110 ? -13.819 10.609 10.831 1.00 85.81 110 ASP A O 1
ATOM 890 N N . ASP A 1 111 ? -15.373 10.290 9.244 1.00 85.50 111 ASP A N 1
ATOM 891 C CA . ASP A 1 111 ? -16.260 11.392 9.636 1.00 85.50 111 ASP A CA 1
ATOM 892 C C . ASP A 1 111 ? -17.371 10.943 10.602 1.00 85.50 111 ASP A C 1
ATOM 894 O O . ASP A 1 111 ? -18.314 11.687 10.867 1.00 85.50 111 ASP A O 1
ATOM 898 N N . PHE A 1 112 ? -17.250 9.731 11.147 1.00 79.25 112 PHE A N 1
ATOM 899 C CA . PHE A 1 112 ? -18.179 9.121 12.090 1.00 79.25 112 PHE A CA 1
ATOM 900 C C . PHE A 1 112 ? -17.438 8.522 13.288 1.00 79.25 112 PHE A C 1
ATOM 902 O O . PHE A 1 112 ? -16.281 8.103 13.207 1.00 79.25 112 PHE A O 1
ATOM 909 N N . THR A 1 113 ? -18.126 8.447 14.423 1.00 81.00 113 THR A N 1
ATOM 910 C CA . THR A 1 113 ? -17.614 7.779 15.625 1.00 81.00 113 THR A CA 1
ATOM 911 C C . THR A 1 113 ? -17.791 6.262 15.545 1.00 81.00 113 THR A C 1
ATOM 913 O O . THR A 1 113 ? -18.648 5.748 14.822 1.00 81.00 113 THR A O 1
ATOM 916 N N . LYS A 1 114 ? -17.026 5.517 16.351 1.00 77.19 114 LYS A N 1
ATOM 917 C CA . LYS A 1 114 ? -17.174 4.058 16.449 1.00 77.19 114 LYS A CA 1
ATOM 918 C C . LYS A 1 114 ? -18.581 3.637 16.897 1.00 77.19 114 LYS A C 1
ATOM 920 O O . LYS A 1 114 ? -19.160 2.732 16.310 1.00 77.19 114 LYS A O 1
ATOM 925 N N . ASP A 1 115 ? -19.166 4.350 17.855 1.00 81.56 115 ASP A N 1
ATOM 926 C CA . ASP A 1 115 ? -20.527 4.073 18.327 1.00 81.56 115 ASP A CA 1
ATOM 927 C C . ASP A 1 115 ? -21.583 4.331 17.241 1.00 81.56 115 ASP A C 1
ATOM 929 O O . ASP A 1 115 ? -22.614 3.659 17.182 1.00 81.56 115 ASP A O 1
ATOM 933 N N . GLU A 1 116 ? -21.380 5.334 16.383 1.00 80.50 116 GLU A N 1
ATOM 934 C CA . GLU A 1 116 ? -22.241 5.566 15.216 1.00 80.50 116 GLU A CA 1
ATOM 935 C C . GLU A 1 116 ? -22.065 4.479 14.158 1.00 80.50 116 GLU A C 1
ATOM 937 O O . GLU A 1 116 ? -23.065 4.027 13.594 1.00 80.50 116 GLU A O 1
ATOM 942 N N . PHE A 1 117 ? -20.833 4.023 13.926 1.00 79.69 117 PHE A N 1
ATOM 943 C CA . PHE A 1 117 ? -20.544 2.920 13.016 1.00 79.69 117 PHE A CA 1
ATOM 944 C C . PHE A 1 117 ? -21.234 1.629 13.465 1.00 79.69 117 PHE A C 1
ATOM 946 O O . PHE A 1 117 ? -22.026 1.074 12.704 1.00 79.69 117 PHE A O 1
ATOM 953 N N . ASP A 1 118 ? -21.025 1.201 14.712 1.00 77.06 118 ASP A N 1
ATOM 954 C CA . ASP A 1 118 ? -21.584 -0.045 15.250 1.00 77.06 118 ASP A CA 1
ATOM 955 C C . ASP A 1 118 ? -23.122 -0.020 15.231 1.00 77.06 118 ASP A C 1
ATOM 957 O O . ASP A 1 118 ? -23.765 -0.963 14.763 1.00 77.06 118 ASP A O 1
ATOM 961 N N . ARG A 1 119 ? -23.732 1.108 15.633 1.00 80.62 119 ARG A N 1
ATOM 962 C CA . ARG A 1 119 ? -25.192 1.301 15.541 1.00 80.62 119 ARG A CA 1
ATOM 963 C C . ARG A 1 119 ? -25.695 1.260 14.102 1.00 80.62 119 ARG A C 1
ATOM 965 O O . ARG A 1 119 ? -26.782 0.738 13.853 1.00 80.62 119 ARG A O 1
ATOM 972 N N . THR A 1 120 ? -24.936 1.812 13.160 1.00 78.31 120 THR A N 1
ATOM 973 C CA . THR A 1 120 ? -25.299 1.812 11.738 1.00 78.31 120 THR A CA 1
ATOM 974 C C . THR A 1 120 ? -25.195 0.414 11.141 1.00 78.31 120 THR A C 1
ATOM 976 O O . THR A 1 120 ? -26.102 0.017 10.413 1.00 78.31 120 THR A O 1
ATOM 979 N N . ILE A 1 121 ? -24.152 -0.351 11.471 1.00 74.75 121 ILE A N 1
ATOM 980 C CA . ILE A 1 121 ? -23.998 -1.749 11.046 1.00 74.75 121 ILE A CA 1
ATOM 981 C C . ILE A 1 121 ? -25.140 -2.607 11.591 1.00 74.75 121 ILE A C 1
ATOM 983 O O . ILE A 1 121 ? -25.784 -3.310 10.815 1.00 74.75 121 ILE A O 1
ATOM 987 N N . GLU A 1 122 ? -25.447 -2.508 12.885 1.00 79.19 122 GLU A N 1
ATOM 988 C CA . GLU A 1 122 ? -26.532 -3.287 13.489 1.00 79.19 122 GLU A CA 1
ATOM 989 C C . GLU A 1 122 ? -27.886 -2.933 12.867 1.00 79.19 122 GLU A C 1
ATOM 991 O O . GLU A 1 122 ? -28.635 -3.810 12.432 1.00 79.19 122 GLU A O 1
ATOM 996 N N . LYS A 1 123 ? -28.168 -1.633 12.716 1.00 78.56 123 LYS A N 1
ATOM 997 C CA . LYS A 1 123 ? -29.362 -1.161 12.011 1.00 78.56 123 LYS A CA 1
ATOM 998 C C . LYS A 1 123 ? -29.430 -1.729 10.593 1.00 78.56 123 LYS A C 1
ATOM 1000 O O . LYS A 1 123 ? -30.479 -2.217 10.195 1.00 78.56 123 LYS A O 1
ATOM 1005 N N . ASN A 1 124 ? -28.329 -1.692 9.850 1.00 74.25 124 ASN A N 1
ATOM 1006 C CA . ASN A 1 124 ? -28.246 -2.191 8.479 1.00 74.25 124 ASN A CA 1
ATOM 1007 C C . ASN A 1 124 ? -28.452 -3.712 8.377 1.00 74.25 124 ASN A C 1
ATOM 1009 O O . ASN A 1 124 ? -29.076 -4.178 7.427 1.00 74.25 124 ASN A O 1
ATOM 1013 N N . ASN A 1 125 ? -27.961 -4.482 9.349 1.00 72.44 125 ASN A N 1
ATOM 1014 C CA . ASN A 1 125 ? -28.131 -5.936 9.393 1.00 72.44 125 ASN A CA 1
ATOM 1015 C C . ASN A 1 125 ? -29.573 -6.349 9.734 1.00 72.44 125 ASN A C 1
ATOM 1017 O O . ASN A 1 125 ? -30.066 -7.363 9.232 1.00 72.44 125 ASN A O 1
ATOM 1021 N N . LEU A 1 126 ? -30.255 -5.570 10.581 1.00 77.62 126 LEU A N 1
ATOM 1022 C CA . LEU A 1 126 ? -31.648 -5.805 10.977 1.00 77.62 126 LEU A CA 1
ATOM 1023 C C . LEU A 1 126 ? -32.651 -5.317 9.918 1.00 77.62 126 LEU A C 1
ATOM 1025 O O . LEU A 1 126 ? -33.701 -5.934 9.717 1.00 77.62 126 LEU A O 1
ATOM 1029 N N . ASP A 1 127 ? -32.332 -4.225 9.224 1.00 69.62 127 ASP A N 1
ATOM 1030 C CA . ASP A 1 127 ? -33.201 -3.567 8.247 1.00 69.62 127 ASP A CA 1
ATOM 1031 C C . ASP A 1 127 ? -33.113 -4.268 6.872 1.00 69.62 127 ASP A C 1
ATOM 1033 O O . ASP A 1 127 ? -32.550 -3.753 5.906 1.00 69.62 127 ASP A O 1
ATOM 1037 N N . ARG A 1 128 ? -33.709 -5.471 6.764 1.00 62.41 128 ARG A N 1
ATOM 1038 C CA . ARG A 1 128 ? -33.791 -6.279 5.518 1.00 62.41 128 ARG A CA 1
ATOM 1039 C C . ARG A 1 128 ? -34.487 -5.568 4.348 1.00 62.41 128 ARG A C 1
ATOM 1041 O O . ARG A 1 128 ? -34.468 -6.061 3.222 1.00 62.41 128 ARG A O 1
ATOM 1048 N N . THR A 1 129 ? -35.149 -4.446 4.617 1.00 59.62 129 THR A N 1
ATOM 1049 C CA . THR A 1 129 ? -35.966 -3.687 3.666 1.00 59.62 129 THR A CA 1
ATOM 1050 C C . THR A 1 129 ? -35.203 -2.618 2.897 1.00 59.62 129 THR A C 1
ATOM 1052 O O . THR A 1 129 ? -35.678 -2.175 1.849 1.00 59.62 129 THR A O 1
ATOM 1055 N N . LYS A 1 130 ? -34.015 -2.209 3.355 1.00 54.16 130 LYS A N 1
ATOM 1056 C CA . LYS A 1 130 ? -33.187 -1.254 2.616 1.00 54.16 130 LYS A CA 1
ATOM 1057 C C . LYS A 1 130 ? -32.104 -1.998 1.860 1.00 54.16 130 LYS A C 1
ATOM 1059 O O . LYS A 1 130 ? -31.170 -2.533 2.443 1.00 54.16 130 LYS A O 1
ATOM 1064 N N . SER A 1 131 ? -32.202 -1.963 0.531 1.00 54.78 131 SER A N 1
ATOM 1065 C CA . SER A 1 131 ? -31.038 -2.126 -0.334 1.00 54.78 131 SER A CA 1
ATOM 1066 C C . SER A 1 131 ? -30.043 -1.033 0.046 1.00 54.78 131 SER A C 1
ATOM 1068 O O . SER A 1 131 ? -30.105 0.094 -0.444 1.00 54.78 131 SER A O 1
ATOM 1070 N N . ILE A 1 132 ? -29.155 -1.340 0.983 1.00 53.50 132 ILE A N 1
ATOM 1071 C CA . ILE A 1 132 ? -27.981 -0.521 1.210 1.00 53.50 132 ILE A CA 1
ATOM 1072 C C . ILE A 1 132 ? -27.168 -0.719 -0.056 1.00 53.50 132 ILE A C 1
ATOM 1074 O O . ILE A 1 132 ? -26.670 -1.811 -0.333 1.00 53.50 132 ILE A O 1
ATOM 1078 N N . LEU A 1 133 ? -27.127 0.323 -0.880 1.00 46.66 133 LEU A N 1
ATOM 1079 C CA . LEU A 1 133 ? -26.207 0.405 -1.997 1.00 46.66 133 LEU A CA 1
ATOM 1080 C C . LEU A 1 133 ? -24.802 0.391 -1.394 1.00 46.66 133 LEU A C 1
ATOM 1082 O O . LEU A 1 133 ? -24.209 1.440 -1.162 1.00 46.66 133 LEU A O 1
ATOM 1086 N N . TYR A 1 134 ? -24.250 -0.799 -1.148 1.00 40.69 134 TYR A N 1
ATOM 1087 C CA . TYR A 1 134 ? -22.811 -0.946 -1.247 1.00 40.69 134 TYR A CA 1
ATOM 1088 C C . TYR A 1 134 ? -22.453 -0.359 -2.619 1.00 40.69 134 TYR A C 1
ATOM 1090 O O . TYR A 1 134 ? -22.998 -0.817 -3.628 1.00 40.69 134 TYR A O 1
ATOM 1098 N N . PRO A 1 135 ? -21.601 0.677 -2.696 1.00 45.69 135 PRO A N 1
ATOM 1099 C CA . PRO A 1 135 ? -21.328 1.372 -3.955 1.00 45.69 135 PRO A CA 1
ATOM 1100 C C . PRO A 1 135 ? -20.595 0.486 -4.976 1.00 45.69 135 PRO A C 1
ATOM 1102 O O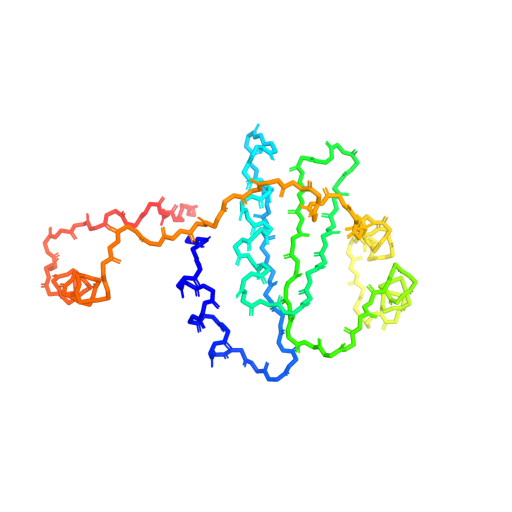 . PRO A 1 135 ? -20.271 0.937 -6.070 1.00 45.69 135 PRO A O 1
ATOM 1105 N N . ILE A 1 136 ? -20.334 -0.776 -4.632 1.00 39.75 136 ILE A N 1
ATOM 1106 C CA . ILE A 1 136 ? -19.677 -1.766 -5.465 1.00 39.75 136 ILE A CA 1
ATOM 1107 C C . ILE A 1 136 ? -20.696 -2.868 -5.756 1.00 39.75 136 ILE A C 1
ATOM 1109 O O . ILE A 1 136 ? -20.904 -3.775 -4.953 1.00 39.75 136 ILE A O 1
ATOM 1113 N N . LYS A 1 137 ? -21.338 -2.776 -6.921 1.00 39.06 137 LYS A N 1
ATOM 1114 C CA . LYS A 1 137 ? -21.977 -3.924 -7.566 1.00 39.06 137 LYS A CA 1
ATOM 1115 C C . LYS A 1 137 ? -20.939 -4.533 -8.503 1.00 39.06 137 LYS A C 1
ATOM 1117 O O . LYS A 1 137 ? -20.549 -3.881 -9.469 1.00 39.06 137 LYS A O 1
ATOM 1122 N N . ASN A 1 138 ? -20.478 -5.748 -8.208 1.00 31.56 138 ASN A N 1
ATOM 1123 C CA . ASN A 1 138 ? -19.820 -6.564 -9.224 1.00 31.56 138 ASN A CA 1
ATOM 1124 C C . ASN A 1 138 ? -20.911 -6.999 -10.199 1.00 31.56 138 ASN A C 1
ATOM 1126 O O . ASN A 1 138 ? -21.804 -7.759 -9.831 1.00 31.56 138 ASN A O 1
ATOM 1130 N N . PHE A 1 139 ? -20.871 -6.443 -11.402 1.00 35.94 139 PHE A N 1
ATOM 1131 C CA . PHE A 1 139 ? -21.605 -6.992 -12.527 1.00 35.94 139 PHE A CA 1
ATOM 1132 C C . PHE A 1 139 ? -20.688 -8.038 -13.162 1.00 35.94 139 PHE A C 1
ATOM 1134 O O . PHE A 1 139 ? -19.613 -7.680 -13.645 1.00 35.94 139 PHE A O 1
ATOM 1141 N N . GLU A 1 140 ? -21.078 -9.308 -13.072 1.00 38.34 140 GLU A N 1
ATOM 1142 C CA . GLU A 1 140 ? -20.656 -10.325 -14.043 1.00 38.34 140 GLU A CA 1
ATOM 1143 C C . GLU A 1 140 ? -21.470 -10.165 -15.330 1.00 38.34 140 GLU A C 1
ATOM 1145 O O . GLU A 1 140 ? -22.679 -9.840 -15.224 1.00 38.34 140 GLU A O 1
#

Organism: NCBI:txid408172

Secondary structure (DSSP, 8-state):
---HHHHHHHHHHSPTT-EEEEE---SSSTTHHHHHHHHHTT-SEEEEEE-TTSSSEEEEEE--S----HHHHHHHHHT--S--SS-HHHHHTTEESSSSTTS-PPPP--SS-HHHHHHHHHHHHH-TT-----S-----

pLDDT: mean 82.93, std 15.26, range [31.56, 97.56]

Sequence (140 aa):
LKTIQFYEDVNRVLSSGGVVGSNLYGKSNLLKPNDWKTFSGKFNRIYCFEDHGRRATVLFATNRVETWGMSHFIQAAKQFPLSLPFSLVDMAKTYRAEKLEKDNGTVFEDDFTKDEFDRTIEKNNLDRTKSILYPIKNFE

Foldseek 3Di:
DQALVVVQVVLVPADAFGKDKDKPADPDCVCVLQSVVSLVSRAVDKKWFADPVSRIIMIMGHNDPDDDDLVNQLVCQVVPPDDDPDRSNVRSVRIDDDDSVPDPHHGHHDPDDPVRVVVVVVCVVPCPPDPPCPVDDPDD

Radius of gyration: 18.12 Å; chains: 1; bounding box: 54×37×36 Å